Protein AF-G5DWY1-F1 (afdb_monomer_lite)

Secondary structure (DSSP, 8-state):
----HHHHHHHHHHHHTT--HHHHHTT-SS--GGGHHHHHHHHHHHHHHHHHHTT---S-SPPS-HHHHHHHHSPP-PPPPP-

pLDDT: mean 90.05, std 5.06, range [53.5, 94.69]

InterPro domains:
  IPR012302 Malic enzyme, NAD-binding [PF03949] (2-52)
  IPR036291 NAD(P)-binding domain superfamily [SSF51735] (2-83)

Foldseek 3Di:
DDDDVVLVVQLVVLQQVPQDVVCVVVVHSGDDPVCVLLSVLSSQLSSVVVCVVVVNDPDDDDDPDSSVVSSVPDDDPDDDDDD

Structure (mmCIF, N/CA/C/O backbone):
data_AF-G5DWY1-F1
#
_entry.id   AF-G5DWY1-F1
#
loop_
_atom_site.group_PDB
_atom_site.id
_atom_site.type_symbol
_atom_site.label_atom_id
_atom_site.label_alt_id
_atom_site.label_comp_id
_atom_site.label_asym_id
_atom_site.label_entity_id
_atom_site.label_seq_id
_atom_site.pdbx_PDB_ins_code
_atom_site.Cartn_x
_atom_site.Cartn_y
_atom_site.Cartn_z
_atom_site.occupancy
_atom_site.B_iso_or_equiv
_atom_site.auth_seq_id
_atom_site.auth_comp_id
_atom_site.auth_asym_id
_atom_site.auth_atom_id
_atom_site.pdbx_PDB_model_num
ATOM 1 N N . ILE A 1 1 ? 12.656 8.906 -14.838 1.00 53.50 1 ILE A N 1
ATOM 2 C CA . ILE A 1 1 ? 11.875 8.075 -13.889 1.00 53.50 1 ILE A CA 1
ATOM 3 C C . ILE A 1 1 ? 10.481 7.954 -14.493 1.00 53.50 1 ILE A C 1
ATOM 5 O O . ILE A 1 1 ? 9.887 8.993 -14.740 1.00 53.50 1 ILE A O 1
ATOM 9 N N . ARG A 1 2 ? 10.023 6.754 -14.872 1.00 78.25 2 ARG A N 1
ATOM 10 C CA . ARG A 1 2 ? 8.697 6.562 -15.488 1.00 78.25 2 ARG A CA 1
ATOM 11 C C . ARG A 1 2 ? 7.740 6.034 -14.425 1.00 78.25 2 ARG A C 1
ATOM 13 O O . ARG A 1 2 ? 7.792 4.854 -14.105 1.00 78.25 2 ARG A O 1
ATOM 20 N N . VAL A 1 3 ? 6.927 6.921 -13.863 1.00 85.69 3 VAL A N 1
ATOM 21 C CA . VAL A 1 3 ? 5.740 6.552 -13.084 1.00 85.69 3 VAL A CA 1
ATOM 22 C C . VAL A 1 3 ? 4.553 6.784 -14.007 1.00 85.69 3 VAL A C 1
ATOM 24 O O . VAL A 1 3 ? 4.469 7.850 -14.612 1.00 85.69 3 VAL A O 1
ATOM 27 N N . HIS A 1 4 ? 3.711 5.771 -14.177 1.00 88.19 4 HIS A N 1
ATOM 28 C CA . HIS A 1 4 ? 2.501 5.871 -14.990 1.00 88.19 4 HIS A CA 1
ATOM 29 C C . HIS A 1 4 ? 1.299 6.132 -14.080 1.00 88.19 4 HIS A C 1
ATOM 31 O O . HIS A 1 4 ? 1.270 5.617 -12.960 1.00 88.19 4 HIS A O 1
ATOM 37 N N . ASP A 1 5 ? 0.305 6.877 -14.557 1.00 90.19 5 ASP A N 1
ATOM 38 C CA . ASP A 1 5 ? -0.894 7.193 -13.771 1.00 90.19 5 ASP A CA 1
ATOM 39 C C . ASP A 1 5 ? -1.651 5.923 -13.349 1.00 90.19 5 ASP A C 1
ATOM 41 O O . ASP A 1 5 ? -2.162 5.843 -12.235 1.00 90.19 5 ASP A O 1
ATOM 45 N N . ASP A 1 6 ? -1.596 4.867 -14.164 1.00 89.81 6 ASP A N 1
ATOM 46 C CA . ASP A 1 6 ? -2.154 3.547 -13.829 1.00 89.81 6 ASP A CA 1
ATOM 47 C C . ASP A 1 6 ? -1.537 2.927 -12.566 1.00 89.81 6 ASP A C 1
ATOM 49 O O . ASP A 1 6 ? -2.191 2.149 -11.874 1.00 89.81 6 ASP A O 1
ATOM 53 N N . MET A 1 7 ? -0.282 3.258 -12.239 1.00 91.25 7 MET A N 1
ATOM 54 C CA . 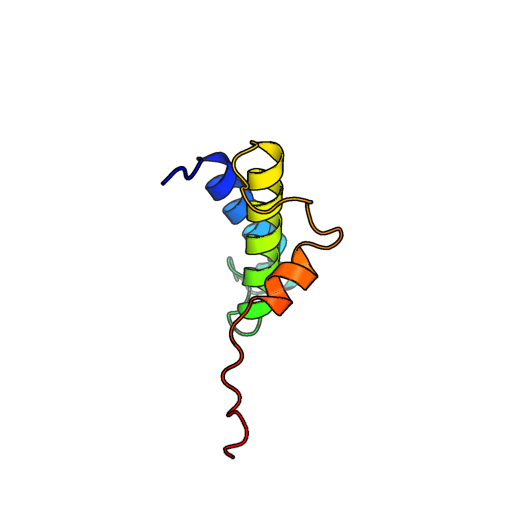MET A 1 7 ? 0.340 2.808 -10.989 1.00 91.25 7 MET A CA 1
ATOM 55 C C . MET A 1 7 ? -0.262 3.532 -9.786 1.00 91.25 7 MET A C 1
ATOM 57 O O . MET A 1 7 ? -0.445 2.921 -8.735 1.00 91.25 7 MET A O 1
ATOM 61 N N . LEU A 1 8 ? -0.577 4.821 -9.935 1.00 91.69 8 LEU A N 1
ATOM 62 C CA . LEU A 1 8 ? -1.246 5.599 -8.894 1.00 91.69 8 LEU A CA 1
ATOM 63 C C . LEU A 1 8 ? -2.679 5.104 -8.703 1.00 91.69 8 LEU A C 1
ATOM 65 O O . LEU A 1 8 ? -3.091 4.870 -7.569 1.00 91.69 8 LEU A O 1
ATOM 69 N N . LEU A 1 9 ? -3.393 4.859 -9.805 1.00 93.06 9 LEU A N 1
ATOM 70 C CA . LEU A 1 9 ? -4.742 4.304 -9.780 1.00 93.06 9 LEU A CA 1
ATOM 71 C C . LEU A 1 9 ? -4.768 2.942 -9.077 1.00 93.06 9 LEU A C 1
ATOM 73 O O . LEU A 1 9 ? -5.531 2.752 -8.132 1.00 93.06 9 LEU A O 1
ATOM 77 N N . ALA A 1 10 ? -3.865 2.034 -9.453 1.00 92.75 10 ALA A N 1
ATOM 78 C CA . ALA A 1 10 ? -3.768 0.724 -8.817 1.00 92.75 10 ALA A CA 1
ATOM 79 C C . ALA A 1 10 ? -3.404 0.810 -7.328 1.00 9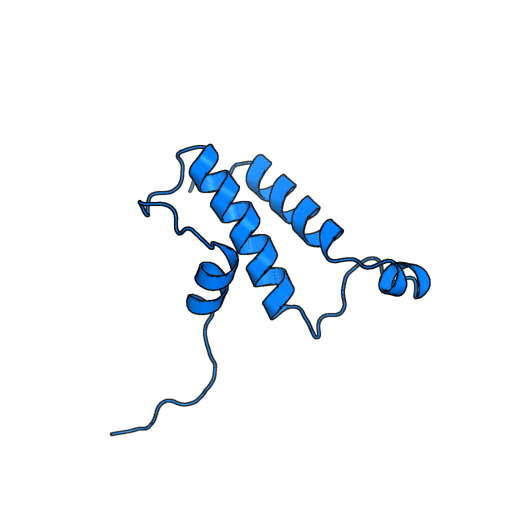2.75 10 ALA A C 1
ATOM 81 O O . ALA A 1 10 ? -3.865 -0.010 -6.535 1.00 92.75 10 ALA A O 1
ATOM 82 N N . ALA A 1 11 ? -2.606 1.801 -6.917 1.00 92.81 11 ALA A N 1
ATOM 83 C CA . ALA A 1 11 ? -2.318 2.028 -5.504 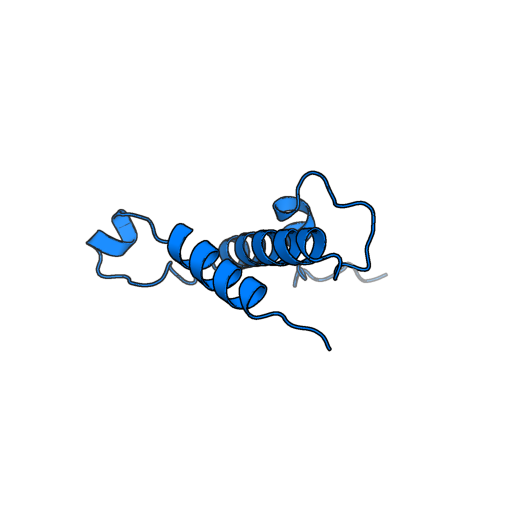1.00 92.81 11 ALA A CA 1
ATOM 84 C C . ALA A 1 11 ? -3.560 2.499 -4.730 1.00 92.81 11 ALA A C 1
ATOM 86 O O . ALA A 1 11 ? -3.807 2.017 -3.622 1.00 92.81 11 ALA A O 1
ATOM 87 N N . SER A 1 12 ? -4.353 3.406 -5.309 1.00 93.25 12 SER A N 1
ATOM 88 C CA . SER A 1 12 ? -5.609 3.879 -4.718 1.00 93.25 12 SER A CA 1
ATOM 89 C C . SER A 1 12 ? -6.642 2.759 -4.591 1.00 93.25 12 SER A C 1
ATOM 91 O O . SER A 1 12 ? -7.235 2.601 -3.524 1.00 93.25 12 SER A O 1
ATOM 93 N N . GLU A 1 13 ? -6.811 1.946 -5.634 1.00 92.94 13 GLU A N 1
ATOM 94 C CA . GLU A 1 13 ? -7.703 0.780 -5.619 1.00 92.94 13 GLU A CA 1
ATOM 95 C C . GLU A 1 13 ? -7.253 -0.265 -4.592 1.00 92.94 13 GLU A C 1
ATOM 97 O O . GLU A 1 13 ? -8.065 -0.757 -3.807 1.00 92.94 13 GLU A O 1
ATOM 102 N N . ALA A 1 14 ? -5.949 -0.560 -4.535 1.00 93.00 14 ALA A N 1
ATOM 103 C CA . ALA A 1 14 ? -5.394 -1.501 -3.567 1.00 93.00 14 ALA A CA 1
ATOM 104 C C . ALA A 1 14 ? -5.609 -1.037 -2.123 1.00 93.00 14 ALA A C 1
ATOM 106 O O . ALA A 1 14 ? -5.919 -1.854 -1.258 1.00 93.00 14 ALA A O 1
ATOM 107 N N . LEU A 1 15 ? -5.465 0.263 -1.854 1.00 91.56 15 LEU A N 1
ATOM 108 C CA . LEU A 1 15 ? -5.725 0.831 -0.535 1.00 91.56 15 LEU A CA 1
ATOM 109 C C . LEU A 1 15 ? -7.219 0.788 -0.182 1.00 91.56 15 LEU A C 1
ATOM 111 O O . LEU A 1 15 ? -7.561 0.405 0.937 1.00 91.56 15 LEU A O 1
ATOM 115 N N . ALA A 1 16 ? -8.101 1.126 -1.125 1.00 91.12 16 ALA A N 1
ATOM 116 C CA . ALA A 1 16 ? -9.546 1.058 -0.917 1.00 91.12 16 ALA A CA 1
ATOM 117 C C . ALA A 1 16 ? -10.006 -0.379 -0.614 1.00 91.12 16 ALA A C 1
ATOM 119 O O . ALA A 1 16 ? -10.815 -0.589 0.286 1.00 91.12 16 ALA A O 1
ATOM 120 N N . ALA A 1 17 ? -9.419 -1.375 -1.284 1.00 90.75 17 ALA A N 1
ATOM 121 C CA . ALA A 1 17 ? -9.706 -2.790 -1.051 1.00 90.75 17 ALA A CA 1
ATOM 122 C C . ALA A 1 17 ? -9.274 -3.304 0.339 1.00 90.75 17 ALA A C 1
ATOM 124 O O . ALA A 1 17 ? -9.730 -4.363 0.763 1.00 90.75 17 ALA A O 1
ATOM 125 N N . GLN A 1 18 ? -8.405 -2.584 1.060 1.00 89.94 18 GLN A N 1
ATOM 126 C CA . GLN A 1 18 ? -8.012 -2.931 2.436 1.00 89.94 18 GLN A CA 1
ATOM 127 C C . GLN A 1 18 ? -8.988 -2.397 3.494 1.00 89.94 18 GLN A C 1
ATOM 129 O O . GLN A 1 18 ? -8.864 -2.733 4.674 1.00 89.94 18 GLN A O 1
ATOM 134 N N . VAL A 1 19 ? -9.950 -1.557 3.107 1.00 88.62 19 VAL A N 1
ATOM 135 C CA . VAL A 1 19 ? -10.975 -1.052 4.021 1.00 88.62 19 VAL A CA 1
ATOM 136 C C . VAL A 1 19 ? -12.070 -2.110 4.159 1.00 88.62 19 VAL A C 1
ATOM 138 O O . VAL A 1 19 ? -12.801 -2.398 3.218 1.00 88.62 19 VAL A O 1
ATOM 141 N N . THR A 1 20 ? -12.189 -2.699 5.347 1.00 88.75 20 THR A N 1
ATOM 142 C CA . THR A 1 20 ? -13.255 -3.653 5.671 1.00 88.75 20 THR A CA 1
ATOM 143 C C . THR A 1 20 ? -14.554 -2.934 6.033 1.00 88.75 20 THR A C 1
ATOM 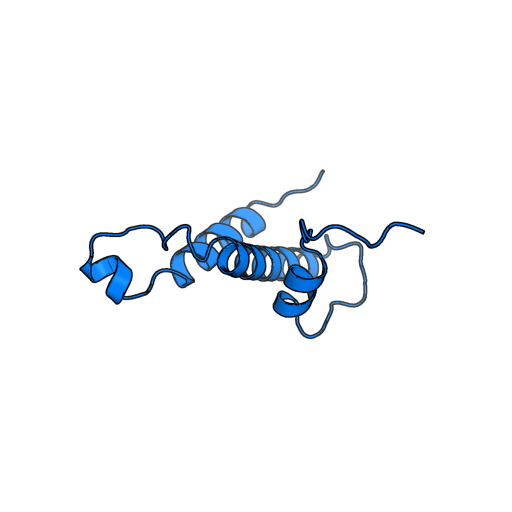145 O O . THR A 1 20 ? -14.551 -1.775 6.458 1.00 88.75 20 THR A O 1
ATOM 148 N N . GLU A 1 21 ? -15.681 -3.641 5.944 1.00 88.44 21 GLU A N 1
ATOM 149 C CA . GLU A 1 21 ? -16.982 -3.116 6.384 1.00 88.44 21 GLU A CA 1
ATOM 150 C C . GLU A 1 21 ? -16.973 -2.700 7.860 1.00 88.44 21 GLU A C 1
ATOM 152 O O . GLU A 1 21 ? -17.608 -1.718 8.230 1.00 88.44 21 GLU A O 1
ATOM 157 N N . GLU A 1 22 ? -16.193 -3.378 8.706 1.00 87.56 22 GLU A N 1
ATOM 158 C CA . GLU A 1 22 ? -16.029 -2.992 10.110 1.00 87.56 22 GLU A CA 1
ATOM 159 C C . GLU A 1 22 ? -15.347 -1.631 10.277 1.00 87.56 22 GLU A C 1
ATOM 161 O O . GLU A 1 22 ? -15.646 -0.895 11.221 1.00 87.56 22 GLU A O 1
ATOM 166 N N . HIS A 1 23 ? -14.403 -1.294 9.392 1.00 86.94 23 HIS A N 1
ATOM 167 C CA . HIS A 1 23 ? -13.773 0.023 9.377 1.00 86.94 23 HIS A CA 1
ATOM 168 C C . HIS A 1 23 ? -14.791 1.087 8.960 1.00 86.94 23 HIS A C 1
ATOM 170 O O . HIS A 1 23 ? -14.931 2.092 9.660 1.00 86.94 23 HIS A O 1
ATOM 176 N N . LEU A 1 24 ? -15.582 0.817 7.919 1.00 87.69 24 LEU A N 1
ATOM 177 C CA . LEU A 1 24 ? -16.647 1.718 7.471 1.00 87.69 24 LEU A CA 1
ATOM 178 C C . LEU A 1 24 ? -17.732 1.914 8.536 1.00 87.69 24 LEU A C 1
ATOM 180 O O . LEU A 1 24 ? -18.142 3.045 8.789 1.00 87.69 24 LEU A O 1
ATOM 184 N N . ALA A 1 25 ? -18.138 0.846 9.225 1.00 90.56 25 ALA A N 1
ATOM 185 C CA . ALA A 1 25 ? -19.111 0.902 10.317 1.00 90.56 25 ALA A CA 1
ATOM 186 C C . ALA A 1 25 ? -18.625 1.767 11.493 1.00 90.56 25 ALA A C 1
ATOM 188 O O . ALA A 1 25 ? -19.427 2.378 12.196 1.00 90.56 25 ALA A O 1
ATOM 189 N N . LYS A 1 26 ? -17.304 1.857 11.690 1.00 89.25 26 LYS A N 1
ATOM 190 C CA . LYS A 1 26 ? -16.658 2.736 12.678 1.00 89.25 26 LYS A CA 1
ATOM 191 C C . LYS A 1 26 ? -16.403 4.156 12.151 1.00 89.25 26 LYS A C 1
ATOM 193 O O . LYS A 1 26 ? -15.801 4.957 12.861 1.00 89.25 26 LYS A O 1
ATOM 198 N N . GLY A 1 27 ? -16.830 4.472 10.926 1.00 90.56 27 GLY A N 1
ATOM 199 C CA . GLY A 1 27 ? -16.599 5.764 10.273 1.00 90.56 27 GLY A CA 1
ATOM 200 C C . GLY A 1 27 ? -15.162 5.976 9.786 1.00 90.56 27 GLY A C 1
ATOM 201 O O . GLY A 1 27 ? -14.762 7.109 9.523 1.00 90.56 27 GLY A O 1
ATOM 202 N N . LEU A 1 28 ? -14.360 4.912 9.684 1.00 88.56 28 LEU A N 1
ATOM 203 C CA . LEU A 1 28 ? -12.981 4.982 9.210 1.00 88.56 28 LEU A CA 1
ATOM 204 C C . LEU A 1 28 ? -12.950 4.879 7.682 1.00 88.56 28 LEU A C 1
ATOM 206 O O . LEU A 1 28 ? -13.268 3.838 7.115 1.00 88.56 28 LEU A O 1
ATOM 210 N N . LEU A 1 29 ? -12.516 5.958 7.027 1.00 89.19 29 LEU A N 1
ATOM 211 C CA . LEU A 1 29 ? -12.286 5.987 5.575 1.00 89.19 29 LEU A CA 1
ATOM 212 C C . LEU A 1 29 ? -10.997 5.267 5.159 1.00 89.19 29 LEU A C 1
ATOM 214 O O . LEU A 1 29 ? -10.851 4.874 4.008 1.00 89.19 29 LEU A O 1
ATOM 218 N N . TYR A 1 30 ? -10.061 5.112 6.094 1.00 88.38 30 TYR A N 1
ATOM 219 C CA . TYR A 1 30 ? -8.776 4.462 5.879 1.00 88.38 30 TYR A CA 1
ATOM 220 C C . TYR A 1 30 ? -8.599 3.316 6.870 1.00 88.38 30 TYR A C 1
ATOM 222 O O . TYR A 1 30 ? -9.065 3.414 8.013 1.00 88.38 30 TYR A O 1
ATOM 230 N N . PRO A 1 31 ? -7.898 2.245 6.471 1.00 86.88 31 PRO A N 1
ATOM 231 C CA . PRO A 1 31 ? -7.562 1.184 7.401 1.00 86.88 31 PRO A CA 1
ATOM 232 C C . PRO A 1 31 ? -6.648 1.720 8.521 1.00 86.88 31 PRO A C 1
ATOM 234 O O . PRO A 1 31 ? -5.910 2.695 8.333 1.00 86.88 31 PRO A O 1
ATOM 237 N N . PRO A 1 32 ? -6.675 1.102 9.711 1.00 89.69 32 PRO A N 1
ATOM 238 C CA . PRO A 1 32 ? -5.877 1.549 10.843 1.00 89.69 32 PRO A CA 1
ATOM 239 C C . PRO A 1 32 ? -4.374 1.406 10.567 1.00 89.69 32 PRO A C 1
ATOM 241 O O . PRO A 1 32 ? -3.903 0.397 10.044 1.00 89.69 32 PRO A O 1
ATOM 244 N N . PHE A 1 33 ? -3.584 2.373 11.044 1.00 89.31 33 PHE A N 1
ATOM 245 C CA . PHE A 1 33 ? -2.120 2.375 10.895 1.00 89.31 33 PHE A CA 1
ATOM 246 C C . PHE A 1 33 ? -1.414 1.158 11.504 1.00 89.31 33 PHE A C 1
ATOM 248 O O . PHE A 1 33 ? -0.273 0.867 11.149 1.00 89.31 33 PHE A O 1
ATOM 255 N N . LYS A 1 34 ? -2.076 0.424 12.403 1.00 89.69 34 LYS A N 1
ATOM 256 C CA . LYS A 1 34 ? -1.535 -0.804 12.997 1.00 89.69 34 LYS A CA 1
ATOM 257 C C . LYS A 1 34 ? -1.131 -1.830 11.932 1.00 89.69 34 LYS A C 1
ATOM 259 O O . LYS A 1 34 ? -0.128 -2.518 12.107 1.00 89.69 34 LYS A O 1
ATOM 264 N N . ASP A 1 35 ? -1.855 -1.877 10.817 1.00 88.81 35 ASP A N 1
ATOM 265 C CA . ASP A 1 35 ? -1.621 -2.823 9.726 1.00 88.81 35 ASP A CA 1
ATOM 266 C C . ASP A 1 35 ? -0.869 -2.201 8.538 1.00 88.81 35 ASP A C 1
ATOM 268 O O . ASP A 1 35 ? -0.759 -2.820 7.479 1.00 88.81 35 ASP A O 1
ATOM 272 N N . ILE A 1 36 ? -0.278 -1.007 8.707 1.00 92.38 36 ILE A N 1
ATOM 273 C CA . ILE A 1 36 ? 0.347 -0.244 7.612 1.00 92.38 36 ILE A CA 1
ATOM 274 C C . ILE A 1 36 ? 1.410 -1.040 6.850 1.00 92.38 36 ILE A C 1
ATOM 276 O O . ILE A 1 36 ? 1.529 -0.900 5.640 1.00 92.38 36 ILE A O 1
ATOM 280 N N . ARG A 1 37 ? 2.167 -1.920 7.520 1.00 92.12 37 ARG A N 1
ATOM 281 C CA . ARG A 1 37 ? 3.173 -2.753 6.840 1.00 92.12 37 ARG A CA 1
ATOM 282 C C . ARG A 1 37 ?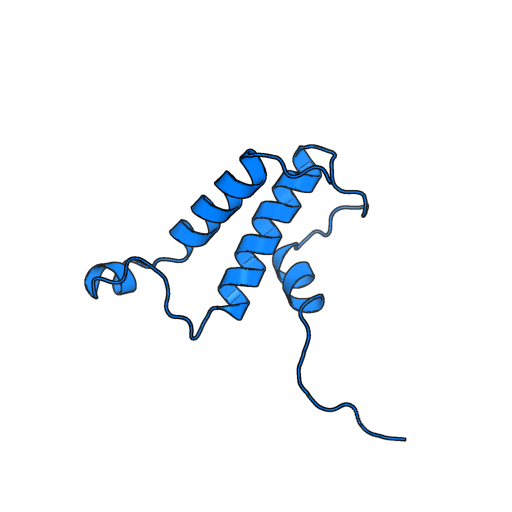 2.536 -3.753 5.873 1.00 92.12 37 ARG A C 1
ATOM 284 O O . ARG A 1 37 ? 3.036 -3.904 4.764 1.00 92.12 37 ARG A O 1
ATOM 291 N N . LYS A 1 38 ? 1.431 -4.388 6.274 1.00 92.12 38 LYS A N 1
ATOM 292 C CA . LYS A 1 38 ? 0.689 -5.336 5.429 1.00 92.12 38 LYS A CA 1
ATOM 293 C C . LYS A 1 38 ? 0.016 -4.611 4.268 1.00 92.12 38 LYS A C 1
ATOM 295 O O . LYS A 1 38 ? 0.134 -5.041 3.127 1.00 92.12 38 LYS A O 1
ATOM 300 N N . ILE A 1 39 ? -0.610 -3.469 4.555 1.00 92.88 39 ILE A N 1
ATOM 301 C CA . ILE A 1 39 ? -1.249 -2.619 3.542 1.00 92.88 39 ILE A CA 1
ATOM 302 C C . ILE A 1 39 ? -0.217 -2.168 2.504 1.00 92.88 39 ILE A C 1
ATOM 304 O O . ILE A 1 39 ? -0.439 -2.323 1.307 1.00 92.88 39 ILE A O 1
ATOM 308 N N . SER A 1 40 ? 0.950 -1.694 2.947 1.00 93.69 40 SER A N 1
ATOM 309 C CA . SER A 1 40 ? 2.041 -1.298 2.053 1.00 93.69 40 SER A CA 1
ATOM 310 C C . SER A 1 40 ? 2.564 -2.457 1.206 1.00 93.69 40 SER A C 1
ATOM 312 O O . SER A 1 40 ? 2.858 -2.247 0.033 1.00 93.69 40 SER A O 1
ATOM 314 N N . ALA A 1 41 ? 2.661 -3.672 1.757 1.00 94.44 41 ALA A N 1
ATOM 315 C CA . ALA A 1 41 ? 3.054 -4.848 0.981 1.00 94.44 41 ALA A CA 1
ATOM 316 C C . ALA A 1 41 ? 2.026 -5.176 -0.114 1.00 94.44 41 ALA A C 1
ATOM 318 O O . ALA A 1 41 ? 2.412 -5.465 -1.248 1.00 94.44 41 ALA A O 1
ATOM 319 N N . GLN A 1 42 ? 0.730 -5.058 0.191 1.00 93.81 42 GLN A N 1
ATOM 320 C CA . GLN A 1 42 ? -0.331 -5.261 -0.794 1.00 93.81 42 GLN A CA 1
ATOM 321 C C . GLN A 1 42 ? -0.293 -4.202 -1.905 1.00 93.81 42 GLN A C 1
ATOM 323 O O . GLN A 1 42 ? -0.324 -4.544 -3.086 1.00 93.81 42 GLN A O 1
ATOM 328 N N . ILE A 1 43 ? -0.172 -2.923 -1.536 1.00 94.69 43 ILE A N 1
ATOM 329 C CA . ILE A 1 43 ? -0.074 -1.812 -2.494 1.00 94.69 43 ILE A CA 1
ATOM 330 C C . ILE A 1 43 ? 1.160 -1.997 -3.383 1.00 94.69 43 ILE A C 1
ATOM 332 O O . ILE A 1 43 ? 1.063 -1.896 -4.605 1.00 94.69 43 ILE A O 1
ATOM 336 N N . ALA A 1 44 ? 2.311 -2.331 -2.791 1.00 94.06 44 ALA A N 1
ATOM 337 C CA . ALA A 1 44 ? 3.537 -2.593 -3.535 1.00 94.06 44 ALA A CA 1
ATOM 338 C C . ALA A 1 44 ? 3.373 -3.756 -4.523 1.00 94.06 44 ALA A C 1
ATOM 340 O O . ALA A 1 44 ? 3.872 -3.668 -5.643 1.00 94.06 44 ALA A O 1
ATOM 341 N N . ALA A 1 45 ? 2.648 -4.814 -4.150 1.00 94.06 45 ALA A N 1
ATOM 342 C CA . ALA A 1 45 ? 2.363 -5.931 -5.043 1.00 94.06 45 ALA A CA 1
ATOM 343 C C . ALA A 1 45 ? 1.481 -5.520 -6.234 1.00 94.06 45 ALA A C 1
ATOM 345 O O . ALA A 1 45 ? 1.804 -5.872 -7.368 1.00 94.06 45 ALA A O 1
ATOM 346 N N . CYS A 1 46 ? 0.419 -4.739 -6.009 1.00 93.81 46 CYS A N 1
ATOM 347 C CA . CYS A 1 46 ? -0.458 -4.243 -7.077 1.00 93.81 46 CYS A CA 1
ATOM 348 C C . CYS A 1 46 ? 0.281 -3.304 -8.042 1.00 93.81 46 CYS A C 1
ATOM 350 O O . CYS A 1 46 ? 0.188 -3.459 -9.261 1.00 93.81 46 CYS A O 1
ATOM 352 N N . VAL A 1 47 ? 1.076 -2.372 -7.510 1.00 94.06 47 VAL A N 1
ATOM 353 C CA . VAL A 1 47 ? 1.892 -1.461 -8.327 1.00 94.06 47 VAL A CA 1
ATOM 354 C C . VAL A 1 47 ? 2.963 -2.226 -9.101 1.00 94.06 47 VAL A C 1
ATOM 356 O O . VAL A 1 47 ? 3.177 -1.960 -10.283 1.00 94.06 47 VAL A O 1
ATOM 359 N N . ALA A 1 48 ? 3.613 -3.207 -8.469 1.00 92.31 48 ALA A N 1
ATOM 360 C CA . ALA A 1 48 ? 4.584 -4.060 -9.143 1.00 92.31 48 ALA A CA 1
ATOM 361 C C . ALA A 1 48 ? 3.928 -4.846 -10.284 1.00 92.31 48 ALA A C 1
ATOM 363 O O . ALA A 1 48 ? 4.473 -4.851 -11.383 1.00 92.31 48 ALA A O 1
ATOM 364 N N . ALA A 1 49 ? 2.751 -5.442 -10.061 1.00 91.75 49 ALA A N 1
ATOM 365 C CA . ALA A 1 49 ? 1.994 -6.137 -11.103 1.00 91.75 49 ALA A CA 1
ATOM 366 C C . ALA A 1 49 ? 1.724 -5.217 -12.304 1.00 91.75 49 ALA A C 1
ATOM 368 O O . ALA A 1 49 ? 2.049 -5.582 -13.432 1.00 91.75 49 ALA A O 1
ATOM 369 N N . LYS A 1 50 ? 1.263 -3.982 -12.062 1.00 92.75 50 LYS A N 1
ATOM 370 C CA . LYS A 1 50 ? 1.078 -2.983 -13.128 1.00 92.75 50 LYS A CA 1
ATOM 371 C C . LYS A 1 50 ? 2.375 -2.611 -13.838 1.00 92.75 50 LYS A C 1
ATOM 373 O O . LYS A 1 50 ? 2.382 -2.439 -15.053 1.00 92.75 50 LYS A O 1
ATOM 378 N N . ALA A 1 51 ? 3.491 -2.519 -13.119 1.00 91.38 51 ALA A N 1
ATOM 379 C CA . ALA A 1 51 ? 4.792 -2.269 -13.733 1.00 91.38 51 ALA A CA 1
ATOM 380 C C . ALA A 1 51 ? 5.252 -3.423 -14.642 1.00 91.38 51 ALA A C 1
ATOM 382 O O . ALA A 1 51 ? 5.866 -3.157 -15.679 1.00 91.38 51 ALA A O 1
ATOM 383 N N . TYR A 1 52 ? 4.950 -4.677 -14.284 1.00 90.88 52 TYR A N 1
ATOM 384 C CA . TYR A 1 52 ? 5.191 -5.838 -15.148 1.00 90.88 52 TYR A CA 1
ATOM 385 C C . TYR A 1 52 ? 4.275 -5.827 -16.378 1.00 90.88 52 TYR A C 1
ATOM 387 O O . TYR A 1 52 ? 4.774 -6.001 -17.487 1.00 90.88 52 TYR A O 1
ATOM 395 N N . GLU A 1 53 ? 2.978 -5.548 -16.208 1.00 90.00 53 GLU A N 1
ATOM 396 C CA . GLU A 1 53 ? 2.004 -5.453 -17.312 1.00 90.00 53 GLU A CA 1
ATOM 397 C C . GLU A 1 53 ? 2.381 -4.376 -18.340 1.00 90.00 53 GLU A C 1
ATOM 399 O O . GLU A 1 53 ? 2.315 -4.610 -19.544 1.00 90.00 53 GLU A O 1
ATOM 404 N N . LEU A 1 54 ? 2.826 -3.207 -17.874 1.00 88.62 54 LEU A N 1
ATOM 405 C CA . LEU A 1 54 ? 3.229 -2.087 -18.730 1.00 88.62 54 LEU A CA 1
ATOM 406 C C . LEU A 1 54 ? 4.630 -2.262 -19.351 1.00 88.62 54 LEU A C 1
ATOM 408 O O . LEU A 1 54 ? 5.099 -1.374 -20.064 1.00 88.62 54 LEU A O 1
ATOM 412 N N . GLY A 1 55 ? 5.336 -3.360 -19.053 1.00 87.62 55 GLY A N 1
ATOM 413 C CA . GLY A 1 55 ? 6.705 -3.595 -19.528 1.00 87.62 55 GLY A CA 1
ATOM 414 C C . GLY A 1 55 ? 7.734 -2.598 -18.977 1.00 87.62 55 GLY A C 1
ATOM 415 O O . GLY A 1 55 ? 8.794 -2.399 -19.569 1.00 87.62 55 GLY A O 1
ATOM 416 N N . LEU A 1 56 ? 7.421 -1.942 -17.857 1.00 88.31 56 LEU A N 1
ATOM 417 C CA . LEU A 1 56 ? 8.290 -0.963 -17.196 1.00 88.31 56 LEU A CA 1
ATOM 418 C C . LEU A 1 56 ? 9.195 -1.610 -16.137 1.00 88.31 56 LEU A C 1
ATOM 420 O O . LEU A 1 56 ? 10.178 -1.002 -15.708 1.00 88.31 56 LEU A O 1
ATOM 424 N N . ALA A 1 57 ? 8.872 -2.831 -15.707 1.00 88.38 57 ALA A N 1
ATOM 425 C CA . ALA A 1 57 ? 9.666 -3.583 -14.749 1.00 88.38 57 ALA A CA 1
ATOM 426 C C . ALA A 1 57 ? 10.980 -4.082 -15.373 1.00 88.38 57 ALA A C 1
ATOM 428 O O . ALA A 1 57 ? 10.990 -4.796 -16.372 1.00 88.38 57 ALA A O 1
ATOM 429 N N . THR A 1 58 ? 12.104 -3.746 -14.740 1.00 89.06 58 THR A N 1
ATOM 430 C CA . THR A 1 58 ? 13.446 -4.176 -15.174 1.00 89.06 58 THR A CA 1
ATOM 431 C C . THR A 1 58 ? 13.898 -5.489 -14.538 1.00 89.06 58 THR A C 1
ATOM 433 O O . THR A 1 58 ? 14.814 -6.139 -15.035 1.00 89.06 58 THR A O 1
ATOM 436 N N . ARG A 1 59 ? 13.278 -5.893 -13.424 1.00 85.25 59 ARG A N 1
ATOM 437 C CA . ARG A 1 59 ? 13.628 -7.109 -12.688 1.00 85.25 59 ARG A CA 1
ATOM 438 C C . ARG A 1 59 ? 12.793 -8.279 -13.200 1.00 85.25 59 ARG A C 1
ATOM 440 O O . ARG A 1 59 ? 11.664 -8.437 -12.772 1.00 85.25 59 ARG A O 1
ATOM 447 N N . LEU A 1 60 ? 13.352 -9.096 -14.086 1.00 87.88 60 LEU A N 1
ATOM 448 C CA . LEU A 1 60 ? 12.685 -10.269 -14.666 1.00 87.88 60 LEU A CA 1
ATOM 449 C C . LEU A 1 60 ? 13.366 -11.568 -14.198 1.00 87.88 60 LEU A C 1
ATOM 451 O O . LEU A 1 60 ? 14.586 -11.558 -14.012 1.00 87.88 60 LEU A O 1
ATOM 455 N N . PRO A 1 61 ? 12.629 -12.685 -14.027 1.00 87.62 61 PRO A N 1
ATOM 456 C CA . PRO A 1 61 ? 11.187 -12.875 -14.254 1.00 87.62 61 PRO A CA 1
ATOM 457 C C . PRO A 1 61 ? 10.297 -12.339 -13.115 1.00 87.62 61 PRO A C 1
ATOM 459 O O . PRO A 1 61 ? 10.768 -12.105 -12.001 1.00 87.62 61 PRO A O 1
ATOM 462 N N . GLN A 1 62 ? 8.999 -12.168 -13.398 1.00 86.94 62 GLN A N 1
ATOM 463 C CA . GLN A 1 62 ? 8.000 -11.794 -12.393 1.00 86.94 62 GLN A CA 1
ATOM 464 C C . GLN A 1 62 ? 7.906 -12.887 -11.308 1.00 86.94 62 GLN A C 1
ATOM 466 O O . GLN A 1 62 ? 7.680 -14.051 -11.643 1.00 86.94 62 GLN A O 1
ATOM 471 N N . PRO A 1 63 ? 8.054 -12.542 -10.016 1.00 89.19 63 PRO A N 1
ATOM 472 C CA . PRO A 1 63 ? 7.835 -13.484 -8.923 1.00 89.19 63 PRO A CA 1
ATOM 473 C C . PRO A 1 63 ? 6.389 -13.993 -8.907 1.00 89.19 63 PRO A C 1
ATOM 475 O O . PRO A 1 63 ? 5.463 -13.195 -9.036 1.00 89.19 63 PRO A O 1
ATOM 478 N N . GLU A 1 64 ? 6.188 -15.289 -8.649 1.00 87.25 64 GLU A N 1
ATOM 479 C CA . GLU A 1 64 ? 4.844 -15.892 -8.562 1.00 87.25 64 GLU A CA 1
ATOM 480 C C . GLU A 1 64 ? 3.969 -15.239 -7.481 1.00 87.25 64 GLU A C 1
ATOM 482 O O . GLU A 1 64 ? 2.764 -15.080 -7.655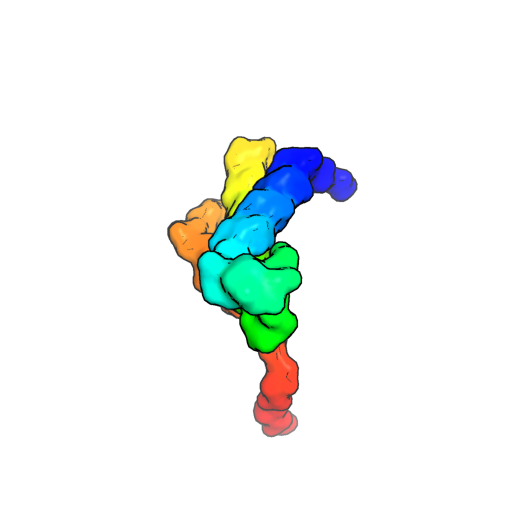 1.00 87.25 64 GLU A O 1
ATOM 487 N N . ASN A 1 65 ? 4.574 -14.837 -6.357 1.00 91.56 65 ASN A N 1
ATOM 488 C CA . ASN A 1 65 ? 3.870 -14.188 -5.256 1.00 91.56 65 ASN A CA 1
ATOM 489 C C . ASN A 1 65 ? 4.482 -12.818 -4.942 1.00 91.56 65 ASN A C 1
ATOM 491 O O . ASN A 1 65 ? 5.421 -12.693 -4.150 1.00 91.56 65 ASN A O 1
ATOM 495 N N . LEU A 1 66 ? 3.923 -11.783 -5.570 1.00 91.25 66 LEU A N 1
ATOM 496 C CA . LEU A 1 66 ? 4.378 -10.401 -5.422 1.00 91.25 66 LEU A CA 1
ATOM 497 C C . LEU A 1 66 ? 4.211 -9.857 -3.998 1.00 91.25 66 LEU A C 1
ATOM 499 O O . LEU A 1 66 ? 5.037 -9.057 -3.573 1.00 91.25 66 LEU A O 1
ATOM 503 N N . VAL A 1 67 ? 3.203 -10.312 -3.246 1.00 92.06 67 VAL A N 1
ATOM 504 C CA . VAL A 1 67 ? 2.980 -9.871 -1.857 1.00 92.06 67 VAL A CA 1
ATOM 505 C C . VAL A 1 67 ? 4.101 -10.379 -0.957 1.00 92.06 67 VAL A C 1
ATOM 507 O O . VAL A 1 67 ? 4.781 -9.581 -0.317 1.00 92.06 67 VAL A O 1
ATOM 510 N N . LYS A 1 68 ? 4.382 -11.689 -0.984 1.00 92.38 68 LYS A N 1
ATOM 511 C CA . LYS A 1 68 ? 5.509 -12.269 -0.229 1.00 92.38 68 LYS A CA 1
ATOM 512 C C . LYS A 1 68 ? 6.842 -11.654 -0.642 1.00 92.38 68 LYS A C 1
ATOM 514 O O . LYS A 1 68 ? 7.721 -11.428 0.188 1.00 92.38 68 LYS A O 1
ATOM 519 N N . TYR A 1 69 ? 6.997 -11.380 -1.935 1.00 92.88 69 TYR A N 1
ATOM 520 C CA . TYR A 1 69 ? 8.190 -10.729 -2.443 1.00 92.88 69 TYR A CA 1
ATOM 521 C C . TYR A 1 69 ? 8.332 -9.300 -1.895 1.00 92.88 69 TYR A C 1
ATOM 523 O O . TYR A 1 69 ? 9.408 -8.948 -1.406 1.00 92.88 69 TYR A O 1
ATOM 531 N N . ALA A 1 70 ? 7.251 -8.515 -1.882 1.00 92.75 70 ALA A N 1
ATOM 532 C CA . ALA A 1 70 ? 7.230 -7.185 -1.284 1.00 92.75 70 ALA A CA 1
ATOM 533 C C . ALA A 1 70 ? 7.583 -7.234 0.210 1.00 92.75 70 ALA A C 1
ATOM 535 O O . ALA A 1 70 ? 8.471 -6.497 0.635 1.00 92.75 70 ALA A O 1
ATOM 536 N N . GLU A 1 71 ? 6.983 -8.151 0.978 1.00 92.75 71 GLU A N 1
ATOM 537 C CA . GLU A 1 71 ? 7.285 -8.362 2.403 1.00 92.75 71 GLU A CA 1
ATOM 538 C C . GLU A 1 71 ? 8.765 -8.688 2.639 1.00 92.75 71 GLU A C 1
ATOM 540 O O . GLU A 1 71 ? 9.397 -8.093 3.512 1.00 92.75 71 GLU A O 1
ATOM 545 N N . SER A 1 72 ? 9.347 -9.577 1.825 1.00 92.62 72 SER A N 1
ATOM 546 C CA . SER A 1 72 ? 10.767 -9.948 1.926 1.00 92.62 72 SER A CA 1
ATOM 547 C C . SER A 1 72 ? 11.725 -8.788 1.631 1.00 92.62 72 SER A C 1
ATOM 549 O O . SER A 1 72 ? 12.866 -8.791 2.093 1.00 92.62 72 SER A O 1
ATOM 551 N N . CYS A 1 73 ? 11.263 -7.790 0.874 1.00 92.19 73 CYS A N 1
ATOM 552 C CA . CYS A 1 73 ? 12.042 -6.604 0.536 1.00 92.19 73 CYS A CA 1
ATOM 553 C C . CYS A 1 73 ? 11.905 -5.489 1.583 1.00 92.19 73 CYS A C 1
ATOM 555 O O . CYS A 1 73 ? 12.641 -4.501 1.518 1.00 92.19 73 CYS A O 1
ATOM 557 N N . MET A 1 74 ? 10.982 -5.611 2.545 1.00 93.94 74 MET A N 1
ATOM 558 C CA . MET A 1 74 ? 10.794 -4.599 3.582 1.00 93.94 74 MET A CA 1
ATOM 559 C C . MET A 1 74 ? 11.940 -4.629 4.595 1.00 93.94 74 MET A C 1
ATOM 561 O O . MET A 1 74 ? 12.380 -5.680 5.058 1.00 93.94 74 MET A O 1
ATOM 565 N N . TYR A 1 75 ? 12.388 -3.449 5.018 1.00 93.56 75 TYR A N 1
ATOM 566 C CA . TYR A 1 75 ? 13.394 -3.341 6.068 1.00 93.56 75 TYR A CA 1
ATOM 567 C C . TYR A 1 75 ? 12.863 -3.833 7.432 1.00 93.56 75 TYR A C 1
ATOM 569 O O . TYR A 1 75 ? 11.805 -3.402 7.918 1.00 93.56 75 TYR A O 1
ATOM 577 N N . SER A 1 76 ? 13.642 -4.707 8.080 1.00 91.94 76 SER A N 1
ATOM 578 C CA . SER A 1 76 ? 13.438 -5.105 9.475 1.00 91.94 76 SER A CA 1
ATOM 579 C C . SER A 1 76 ? 14.352 -4.289 10.398 1.00 91.94 76 SER A C 1
ATOM 581 O O . SER A 1 76 ? 15.572 -4.363 10.242 1.00 91.94 76 SER A O 1
ATOM 583 N N . PRO A 1 77 ? 13.799 -3.555 11.382 1.00 93.06 77 PRO A N 1
ATOM 584 C CA . PRO A 1 77 ? 14.579 -2.770 12.340 1.00 93.06 77 PRO A CA 1
ATOM 585 C C . PRO A 1 77 ? 15.225 -3.618 13.452 1.00 93.06 77 PRO A C 1
ATOM 587 O O . PRO A 1 77 ? 15.766 -3.071 14.407 1.00 93.06 77 PRO A O 1
ATOM 590 N N . SER A 1 78 ? 15.158 -4.948 13.369 1.00 93.88 78 SER A N 1
ATOM 591 C CA . SER A 1 78 ? 15.820 -5.847 14.315 1.00 93.88 78 SER A CA 1
ATOM 592 C C . SER A 1 78 ? 17.341 -5.694 14.244 1.00 93.88 78 SER A C 1
ATOM 594 O O . SER A 1 78 ? 17.921 -5.810 13.159 1.00 93.88 78 SER A O 1
ATOM 596 N N . TYR A 1 79 ? 17.987 -5.494 15.396 1.00 93.25 79 TYR A N 1
ATOM 597 C CA . TYR A 1 79 ? 19.445 -5.469 15.479 1.00 93.25 79 TYR A CA 1
ATOM 598 C C . TYR A 1 79 ? 20.044 -6.752 14.911 1.00 93.25 79 TYR A C 1
ATOM 600 O O . TYR A 1 79 ? 19.572 -7.859 15.176 1.00 93.25 79 TYR A O 1
ATOM 608 N N . ARG A 1 80 ? 21.106 -6.591 14.122 1.00 91.56 80 ARG A N 1
ATOM 609 C CA . ARG A 1 80 ? 21.919 -7.720 13.679 1.00 91.56 80 ARG A CA 1
ATOM 610 C C . ARG A 1 80 ? 22.896 -8.082 14.797 1.00 91.56 80 ARG A C 1
ATOM 612 O O . ARG A 1 80 ? 23.376 -7.172 15.473 1.00 91.56 80 ARG A O 1
ATOM 619 N N . PRO A 1 81 ? 23.205 -9.372 14.995 1.00 91.12 81 PRO A N 1
ATOM 620 C CA . PRO A 1 81 ? 24.254 -9.754 15.926 1.00 91.12 81 PRO A CA 1
ATOM 621 C C . PRO A 1 81 ? 25.577 -9.131 15.468 1.00 91.12 81 PRO A C 1
ATOM 623 O O . PRO A 1 81 ? 25.944 -9.228 14.295 1.00 91.12 81 PRO A O 1
ATOM 626 N N . TYR A 1 82 ? 26.267 -8.467 16.390 1.00 88.00 82 TYR A N 1
ATOM 627 C CA . TYR A 1 82 ? 27.624 -7.984 16.162 1.00 88.00 82 TYR A CA 1
ATOM 628 C C . TYR A 1 82 ? 28.596 -9.168 16.251 1.00 88.00 82 TYR A C 1
ATOM 630 O O . TYR A 1 82 ? 28.384 -10.080 17.052 1.00 88.00 82 TYR A O 1
ATOM 638 N N . ARG A 1 83 ? 29.617 -9.169 15.391 1.00 77.25 83 ARG A N 1
ATOM 639 C CA . ARG A 1 83 ? 30.685 -10.172 15.362 1.00 77.25 83 ARG A CA 1
ATOM 640 C C . ARG A 1 83 ? 31.975 -9.567 15.887 1.00 77.25 83 ARG A C 1
ATOM 642 O O . ARG A 1 83 ? 32.189 -8.369 15.599 1.00 77.25 83 ARG A O 1
#

Organism: Silene latifolia (NCBI:txid37657)

Sequence (83 aa):
IRVHDDMLLAASEALAAQVTEEHLAKGLLYPPFKDIRKISAQIAACVAAKAYELGLATRLPQPENLVKYAESCMYSPSYRPYR

Radius of gyration: 15.45 Å; chains: 1; bounding box: 50×24×36 Å